Protein AF-A0A661QP24-F1 (afdb_monomer_lite)

Structure (mmCIF, N/CA/C/O backbone):
data_AF-A0A661QP24-F1
#
_entry.id   AF-A0A661QP24-F1
#
loop_
_atom_site.group_PDB
_atom_site.id
_atom_site.type_symbol
_atom_site.label_atom_id
_atom_site.label_alt_id
_atom_site.label_comp_id
_atom_site.label_asym_id
_atom_site.label_entity_id
_atom_site.label_seq_id
_atom_site.pdbx_PDB_ins_code
_atom_site.Cartn_x
_atom_site.Cartn_y
_atom_site.Cartn_z
_atom_site.occupancy
_atom_site.B_iso_or_equiv
_atom_site.auth_seq_id
_atom_site.auth_comp_id
_atom_site.auth_asym_id
_atom_site.auth_atom_id
_atom_site.pdbx_PDB_model_num
ATOM 1 N N . MET A 1 1 ? -12.313 11.487 28.423 1.00 85.75 1 MET A N 1
ATOM 2 C CA . MET A 1 1 ? -13.779 11.310 28.604 1.00 85.75 1 MET A CA 1
ATOM 3 C C . MET A 1 1 ? -14.056 10.065 29.443 1.00 85.75 1 MET A C 1
ATOM 5 O O . MET A 1 1 ? -13.128 9.292 29.659 1.00 85.75 1 MET A O 1
ATOM 9 N N . GLN A 1 2 ? -15.282 9.849 29.935 1.00 93.00 2 GLN A N 1
ATOM 10 C CA . GLN A 1 2 ? -15.654 8.558 30.539 1.00 93.00 2 GLN A CA 1
ATOM 11 C C . GLN A 1 2 ? -15.885 7.508 29.443 1.00 93.00 2 GLN A C 1
ATOM 13 O O . GLN A 1 2 ? -16.352 7.842 28.356 1.00 93.00 2 GLN A O 1
ATOM 18 N N . TRP A 1 3 ? -15.546 6.246 29.711 1.00 97.25 3 TRP A N 1
ATOM 19 C CA . TRP A 1 3 ? -15.670 5.140 28.758 1.00 97.25 3 TRP A CA 1
ATOM 20 C C . TRP A 1 3 ? -16.518 4.021 29.353 1.00 97.25 3 TRP A C 1
ATOM 22 O O . TRP A 1 3 ? -16.319 3.621 30.499 1.00 97.25 3 TRP A O 1
ATOM 32 N N . THR A 1 4 ? -17.414 3.456 28.548 1.00 96.88 4 THR A N 1
ATOM 33 C CA . THR A 1 4 ? -18.133 2.229 28.916 1.00 96.88 4 THR A CA 1
ATOM 34 C C . THR A 1 4 ? -17.158 1.061 29.127 1.00 96.88 4 THR A C 1
ATOM 36 O O . THR A 1 4 ? -16.046 1.030 28.578 1.00 96.88 4 THR A O 1
ATOM 39 N N . ARG A 1 5 ? -17.570 0.057 29.916 1.00 96.19 5 ARG A N 1
ATOM 40 C CA . ARG A 1 5 ? -16.763 -1.158 30.155 1.00 96.19 5 ARG A CA 1
ATOM 41 C C . ARG A 1 5 ? -16.416 -1.869 28.844 1.00 96.19 5 ARG A C 1
ATOM 43 O O . ARG A 1 5 ? -15.282 -2.310 28.656 1.00 96.19 5 ARG A O 1
ATOM 50 N N . GLU A 1 6 ? -17.370 -1.921 27.922 1.00 96.00 6 GLU A N 1
ATOM 51 C CA . GLU A 1 6 ? -17.225 -2.551 26.610 1.00 96.00 6 GLU A CA 1
ATOM 52 C C . GLU A 1 6 ? -16.228 -1.808 25.717 1.00 96.00 6 GLU A C 1
ATOM 54 O O . GLU A 1 6 ? -15.284 -2.423 25.212 1.00 96.00 6 GLU A O 1
ATOM 59 N N . ALA A 1 7 ? -16.357 -0.482 25.591 1.00 95.19 7 ALA A N 1
ATOM 60 C CA . ALA A 1 7 ? -15.418 0.335 24.821 1.00 95.19 7 ALA A CA 1
ATOM 61 C C . ALA A 1 7 ? -13.993 0.259 25.396 1.00 95.19 7 ALA A C 1
ATOM 63 O O . ALA A 1 7 ? -13.012 0.138 24.656 1.00 95.19 7 ALA A O 1
ATOM 64 N N . THR A 1 8 ? -13.873 0.235 26.727 1.00 95.88 8 THR A N 1
ATOM 65 C CA . THR A 1 8 ? -12.589 0.062 27.419 1.00 95.88 8 THR A CA 1
ATOM 66 C C . THR A 1 8 ? -11.955 -1.291 27.091 1.00 95.88 8 THR A C 1
ATOM 68 O O . THR A 1 8 ? -10.758 -1.361 26.795 1.00 95.88 8 THR A O 1
ATOM 71 N N . LYS A 1 9 ? -12.741 -2.377 27.106 1.00 96.25 9 LYS A N 1
ATOM 72 C CA . LYS A 1 9 ? -12.274 -3.725 26.745 1.00 96.25 9 LYS A CA 1
ATOM 73 C C . LYS A 1 9 ? -11.836 -3.794 25.280 1.00 96.25 9 LYS A C 1
ATOM 75 O O . LYS A 1 9 ? -10.810 -4.406 24.992 1.00 96.25 9 LYS A O 1
ATOM 80 N N . ALA A 1 10 ? -12.557 -3.136 24.372 1.00 94.81 10 ALA A N 1
ATOM 81 C CA . ALA A 1 10 ? -12.196 -3.077 22.958 1.00 94.81 10 ALA A CA 1
ATOM 82 C C . ALA A 1 10 ? -10.856 -2.355 22.733 1.00 94.81 10 ALA A C 1
ATOM 84 O O . ALA A 1 10 ? -9.969 -2.896 22.077 1.00 94.81 10 ALA A O 1
ATOM 85 N N . ILE A 1 11 ? -10.651 -1.190 23.355 1.00 94.75 11 ILE A N 1
ATOM 86 C CA . ILE A 1 11 ? -9.393 -0.435 23.236 1.00 94.75 11 ILE A CA 1
ATOM 87 C C . ILE A 1 11 ? -8.187 -1.168 23.827 1.00 94.75 11 ILE A C 1
ATOM 89 O O . ILE A 1 11 ? -7.067 -0.978 23.353 1.00 94.75 11 ILE A O 1
ATOM 93 N N . LYS A 1 12 ? -8.372 -2.036 24.826 1.00 95.00 12 LYS A N 1
ATOM 94 C CA . LYS A 1 12 ? -7.267 -2.853 25.354 1.00 95.00 12 LYS A CA 1
ATOM 95 C C . LYS A 1 12 ? -6.677 -3.809 24.309 1.00 95.00 12 LYS A C 1
ATOM 97 O O . LYS A 1 12 ? -5.493 -4.113 24.411 1.00 95.00 12 LYS A O 1
ATOM 102 N N . LYS A 1 13 ? -7.451 -4.216 23.292 1.00 94.12 13 LYS A N 1
ATOM 103 C CA . LYS A 1 13 ? -6.958 -5.036 22.167 1.00 94.12 13 LYS A CA 1
ATOM 104 C C . LYS A 1 13 ? -6.029 -4.263 21.226 1.00 94.12 13 LYS A C 1
ATOM 106 O O . LYS A 1 13 ? -5.250 -4.871 20.504 1.00 94.12 13 LYS A O 1
ATOM 111 N N . VAL A 1 14 ? -6.097 -2.931 21.230 1.00 93.31 14 VAL A N 1
ATOM 112 C CA . VAL A 1 14 ? -5.206 -2.083 20.432 1.00 93.31 14 VAL A CA 1
ATOM 113 C C . VAL A 1 14 ? -3.798 -2.117 21.046 1.00 93.31 14 VAL A C 1
ATOM 115 O O . VAL A 1 14 ? -3.676 -1.911 22.266 1.00 93.31 14 VAL A O 1
ATOM 118 N N . PRO A 1 15 ? -2.735 -2.326 20.241 1.00 94.88 15 PRO A N 1
ATOM 119 C CA . PRO A 1 15 ? -1.359 -2.336 20.730 1.00 94.88 15 PRO A CA 1
ATOM 120 C C . PRO A 1 15 ? -1.006 -1.057 21.492 1.00 94.88 15 PRO A C 1
ATOM 122 O O . PRO A 1 15 ? -1.400 0.046 21.103 1.00 94.88 15 PRO A O 1
ATOM 125 N N . PHE A 1 16 ? -0.276 -1.195 22.602 1.00 95.44 16 PHE A N 1
ATOM 126 C CA . PHE A 1 16 ? -0.086 -0.101 23.561 1.00 95.44 16 PHE A CA 1
ATOM 127 C C . PHE A 1 16 ? 0.564 1.148 22.935 1.00 95.44 16 PHE A C 1
ATOM 129 O O . PHE A 1 16 ? 0.158 2.261 23.265 1.00 95.44 16 PHE A O 1
ATOM 136 N N . PHE A 1 17 ? 1.486 0.966 21.982 1.00 92.12 17 PHE A N 1
ATOM 137 C CA . PHE A 1 17 ? 2.248 2.041 21.334 1.00 92.12 17 PHE A CA 1
ATOM 138 C C . PHE A 1 17 ? 1.402 2.947 20.420 1.00 92.12 17 PHE A C 1
ATOM 140 O O . PHE A 1 17 ? 1.716 4.123 20.264 1.00 92.12 17 PHE A O 1
ATOM 147 N N . VAL A 1 18 ? 0.281 2.457 19.874 1.00 93.44 18 VAL A N 1
ATOM 148 C CA . VAL A 1 18 ? -0.688 3.283 19.115 1.00 93.44 18 VAL A CA 1
ATOM 149 C C . VAL A 1 18 ? -1.935 3.642 19.923 1.00 93.44 18 VAL A C 1
ATOM 151 O O . VAL A 1 18 ? -2.704 4.521 19.527 1.00 93.44 18 VAL A O 1
ATOM 154 N N . ARG A 1 19 ? -2.149 3.003 21.080 1.00 95.12 19 ARG A N 1
ATOM 155 C CA . ARG A 1 19 ? -3.394 3.096 21.857 1.00 95.12 19 ARG A CA 1
ATOM 156 C C . ARG A 1 19 ? -3.757 4.525 22.257 1.00 95.12 19 ARG A C 1
ATOM 158 O O . ARG A 1 19 ? -4.933 4.871 22.198 1.00 95.12 19 ARG A O 1
ATOM 165 N N . LYS A 1 20 ? -2.779 5.362 22.628 1.00 95.06 20 LYS A N 1
ATOM 166 C CA . LYS A 1 20 ? -3.013 6.782 22.968 1.00 95.06 20 LYS A CA 1
ATOM 167 C C . LYS A 1 20 ? -3.640 7.539 21.792 1.00 95.06 20 LYS A C 1
ATOM 169 O O . LYS A 1 20 ? -4.637 8.230 21.970 1.00 95.06 20 LYS A O 1
ATOM 174 N N . ARG A 1 21 ? -3.100 7.346 20.584 1.00 94.69 21 ARG A N 1
ATOM 175 C CA . ARG A 1 21 ? -3.597 7.976 19.351 1.00 94.69 21 ARG A CA 1
ATOM 176 C C . ARG A 1 21 ? -4.992 7.476 18.979 1.00 94.69 21 ARG A C 1
ATOM 178 O O . ARG A 1 21 ? -5.837 8.269 18.580 1.00 94.69 21 ARG A O 1
ATOM 185 N N . VAL A 1 22 ? -5.241 6.173 19.121 1.00 94.81 22 VAL A N 1
ATOM 186 C CA . VAL A 1 22 ? -6.561 5.590 18.833 1.00 94.81 22 VAL A CA 1
ATOM 187 C C . VAL A 1 22 ? -7.612 6.087 19.828 1.00 94.81 22 VAL A C 1
ATOM 189 O O . VAL A 1 22 ? -8.695 6.469 19.401 1.00 94.81 22 VAL A O 1
ATOM 192 N N . LYS A 1 23 ? -7.288 6.161 21.127 1.00 95.50 23 LYS A N 1
ATOM 193 C CA . LYS A 1 23 ? -8.185 6.733 22.145 1.00 95.50 23 LYS A CA 1
ATOM 194 C C . LYS A 1 23 ? -8.604 8.160 21.803 1.00 95.50 23 LYS A C 1
ATOM 196 O O . LYS A 1 23 ? -9.798 8.426 21.788 1.00 95.50 23 LYS A O 1
ATOM 201 N N . ALA A 1 24 ? -7.644 9.024 21.469 1.00 95.62 24 ALA A N 1
ATOM 202 C CA . ALA A 1 24 ? -7.925 10.416 21.122 1.00 95.62 24 ALA A CA 1
ATOM 203 C C . ALA A 1 24 ? -8.912 10.532 19.946 1.00 95.62 24 ALA A C 1
ATOM 205 O O . ALA A 1 24 ? -9.871 11.288 20.025 1.00 95.62 24 ALA A O 1
ATOM 206 N N . ARG A 1 25 ? -8.738 9.719 18.894 1.00 94.50 25 ARG A N 1
ATOM 207 C CA . ARG A 1 25 ? -9.666 9.694 17.747 1.00 94.50 25 ARG A CA 1
ATOM 208 C C . ARG A 1 25 ? -11.078 9.238 18.118 1.00 94.50 25 ARG A C 1
ATOM 210 O O . ARG A 1 25 ? -12.043 9.763 17.579 1.00 94.50 25 ARG A O 1
ATOM 217 N N . VAL A 1 26 ? -11.201 8.252 19.005 1.00 96.19 26 VAL A N 1
ATOM 218 C CA . VAL A 1 26 ? 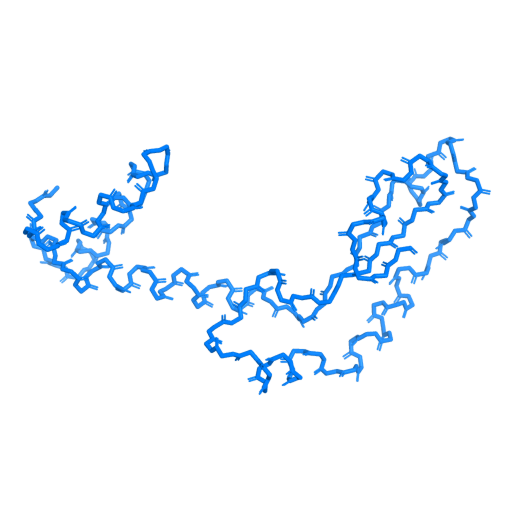-12.514 7.764 19.455 1.00 96.19 26 VAL A CA 1
ATOM 219 C C . VAL A 1 26 ? -13.207 8.790 20.352 1.00 96.19 26 VAL A C 1
ATOM 221 O O . VAL A 1 26 ? -14.414 8.977 20.239 1.00 96.19 26 VAL A O 1
ATOM 224 N N . GLU A 1 27 ? -12.462 9.468 21.226 1.00 96.19 27 GLU A N 1
ATOM 225 C CA . GLU A 1 27 ? -12.998 10.566 22.040 1.00 96.19 27 GLU A CA 1
ATOM 226 C C . GLU A 1 27 ? -13.457 11.733 21.164 1.00 96.19 27 GLU A C 1
ATOM 228 O O . GLU A 1 27 ? -14.531 12.275 21.390 1.00 96.19 27 GLU A O 1
ATOM 233 N N . GLU A 1 28 ? -12.705 12.060 20.114 1.00 94.38 28 GLU A N 1
ATOM 234 C CA . GLU A 1 28 ? -13.101 13.069 19.133 1.00 94.38 28 GLU A CA 1
ATOM 235 C C . GLU A 1 28 ? -14.397 12.685 18.399 1.00 94.38 28 GLU A C 1
ATOM 237 O O . GLU A 1 28 ? -15.286 13.515 18.249 1.00 94.38 28 GLU A O 1
ATOM 242 N N . GLU A 1 29 ? -14.554 11.424 17.984 1.00 92.75 29 GLU A N 1
ATOM 243 C CA . GLU A 1 29 ? -15.794 10.928 17.365 1.00 92.75 29 GLU A CA 1
ATOM 244 C C . GLU A 1 29 ? -16.995 11.011 18.322 1.00 92.75 29 GLU A C 1
ATOM 246 O O . GLU A 1 29 ? -18.086 11.420 17.918 1.00 92.75 29 GLU A O 1
ATOM 251 N N . ALA A 1 30 ? -16.793 10.661 19.596 1.00 94.62 30 ALA A N 1
ATOM 252 C CA . ALA A 1 30 ? -17.823 10.779 20.625 1.00 94.62 30 ALA A CA 1
ATOM 253 C C . ALA A 1 30 ? -18.203 12.250 20.866 1.00 94.62 30 ALA A C 1
ATOM 255 O O . ALA A 1 30 ? -19.387 12.581 20.893 1.00 94.62 30 ALA A O 1
ATOM 256 N N . ALA A 1 31 ? -17.213 13.142 20.952 1.00 93.69 31 ALA A N 1
ATOM 257 C CA . ALA A 1 31 ? -17.424 14.578 21.114 1.00 93.69 31 ALA A CA 1
ATOM 258 C C . ALA A 1 31 ? -18.158 15.198 19.912 1.00 93.69 31 ALA A C 1
ATOM 260 O O . ALA A 1 31 ? -19.105 15.956 20.102 1.00 93.69 31 ALA A O 1
ATOM 261 N N . ARG A 1 32 ? -17.791 14.824 18.676 1.00 92.12 32 ARG A N 1
ATOM 262 C CA . ARG A 1 32 ? -18.508 15.235 17.451 1.00 92.12 32 ARG A CA 1
ATOM 263 C C . ARG A 1 32 ? -19.965 14.776 17.438 1.00 92.12 32 ARG A C 1
ATOM 265 O O . ARG A 1 32 ? -20.800 15.437 16.835 1.00 92.12 32 ARG A O 1
ATOM 272 N N . SER A 1 33 ? -20.259 13.657 18.094 1.00 89.50 33 SER A N 1
ATOM 273 C CA . SER A 1 33 ? -21.615 13.116 18.237 1.00 89.50 33 SER A CA 1
ATOM 274 C C . SER A 1 33 ? -22.367 13.707 19.440 1.00 89.50 33 SER A C 1
ATOM 276 O O . SER A 1 33 ? -23.458 13.245 19.761 1.00 89.50 33 SER A O 1
ATOM 278 N N . GLY A 1 34 ? -21.787 14.692 20.140 1.00 92.12 34 GLY A N 1
ATOM 279 C CA . GLY A 1 34 ? -22.369 15.309 21.336 1.00 92.12 34 GLY A CA 1
ATOM 280 C C . GLY A 1 34 ? -22.412 14.393 22.565 1.00 92.12 34 GLY A C 1
ATOM 281 O O . GLY A 1 34 ? -23.103 14.696 23.535 1.00 92.12 34 GLY A O 1
ATOM 282 N N . ALA A 1 35 ? -21.700 13.263 22.552 1.00 92.25 35 ALA A N 1
ATOM 283 C CA . ALA A 1 35 ? -21.752 12.280 23.626 1.00 92.25 35 ALA A CA 1
ATOM 284 C C . ALA A 1 35 ? -20.781 12.634 24.763 1.00 92.25 35 ALA A C 1
ATOM 286 O O . ALA A 1 35 ? -19.589 12.827 24.540 1.00 92.25 35 ALA A O 1
ATOM 287 N N . GLY A 1 36 ? -21.261 12.629 26.010 1.00 91.44 36 GLY A N 1
ATOM 288 C CA . GLY A 1 36 ? -20.410 12.785 27.202 1.00 91.44 36 GLY A CA 1
ATOM 289 C C . GLY A 1 36 ? -19.644 11.513 27.602 1.00 91.44 36 GLY A C 1
ATOM 290 O O . GLY A 1 36 ? -18.685 11.572 28.376 1.00 91.44 36 GLY A O 1
ATOM 291 N N . ILE A 1 37 ? -20.049 10.354 27.069 1.00 94.88 37 ILE A N 1
ATOM 292 C CA . ILE A 1 37 ? -19.492 9.033 27.387 1.00 94.88 37 ILE A CA 1
ATOM 293 C C . ILE A 1 37 ? -19.152 8.293 26.091 1.00 94.88 37 ILE A C 1
ATOM 295 O O . ILE A 1 37 ? -19.942 8.238 25.151 1.00 94.88 37 ILE A O 1
ATOM 299 N N . VAL A 1 38 ? -17.975 7.670 26.053 1.00 96.06 38 VAL A N 1
ATOM 300 C CA . VAL A 1 38 ? -17.533 6.849 24.927 1.00 96.06 38 VAL A CA 1
ATOM 301 C C . VAL A 1 38 ? -18.148 5.446 25.004 1.00 96.06 38 VAL A C 1
ATOM 303 O O . VAL A 1 38 ? -17.828 4.649 25.896 1.00 96.06 38 VAL A O 1
ATOM 306 N N . THR A 1 39 ? -19.005 5.121 24.037 1.00 96.56 39 THR A N 1
ATOM 307 C CA . THR A 1 39 ? -19.609 3.795 23.853 1.00 96.56 39 THR A CA 1
ATOM 308 C C . THR A 1 39 ? -18.827 2.930 22.857 1.00 96.56 39 THR A C 1
ATOM 310 O O . THR A 1 39 ? -17.872 3.379 22.211 1.00 96.56 39 THR A O 1
ATOM 313 N N . ILE A 1 40 ? -19.210 1.655 22.748 1.00 95.75 40 ILE A N 1
ATOM 314 C CA . ILE A 1 40 ? -18.610 0.719 21.790 1.00 95.75 40 ILE A CA 1
ATOM 315 C C . ILE A 1 40 ? -18.928 1.111 20.337 1.00 95.75 40 ILE A C 1
ATOM 317 O O . ILE A 1 40 ? -18.121 0.856 19.441 1.00 95.75 40 ILE A O 1
ATOM 321 N N . GLU A 1 41 ? -20.045 1.796 20.098 1.00 95.00 41 GLU A N 1
ATOM 322 C CA . GLU A 1 41 ? -20.452 2.316 18.791 1.00 95.00 41 GLU A CA 1
ATOM 323 C C . GLU A 1 41 ? -19.453 3.345 18.265 1.00 95.00 41 GLU A C 1
ATOM 325 O O . GLU A 1 41 ? -19.087 3.268 17.094 1.00 95.00 41 GLU A O 1
ATOM 330 N N . HIS A 1 42 ? -18.935 4.243 19.112 1.00 95.19 42 HIS A N 1
ATOM 331 C CA . HIS A 1 42 ? -17.901 5.201 18.699 1.00 95.19 42 HIS A CA 1
ATOM 332 C C . HIS A 1 42 ? -16.608 4.486 18.288 1.00 95.19 42 HIS A C 1
ATOM 334 O O . HIS A 1 42 ? -16.021 4.801 17.253 1.00 95.19 42 HIS A O 1
ATOM 340 N N . VAL A 1 43 ? -16.198 3.456 19.041 1.00 93.94 43 VAL A N 1
ATOM 341 C CA . VAL A 1 43 ? -15.027 2.629 18.693 1.00 93.94 43 VAL A CA 1
ATOM 342 C C . VAL A 1 43 ? -15.236 1.950 17.335 1.00 93.94 43 VAL A C 1
ATOM 344 O O . VAL A 1 43 ? -14.366 2.020 16.464 1.00 93.94 43 VAL A O 1
ATOM 347 N N . ARG A 1 44 ? -16.403 1.326 17.130 1.00 93.44 44 ARG A N 1
ATOM 348 C CA . ARG A 1 44 ? -16.771 0.657 15.873 1.00 93.44 44 ARG A CA 1
ATOM 349 C C . ARG A 1 44 ? -16.913 1.644 14.709 1.00 93.44 44 ARG A C 1
ATOM 351 O O . ARG A 1 44 ? -16.543 1.307 13.587 1.00 93.44 44 ARG A O 1
ATOM 358 N N . SER A 1 45 ? -17.428 2.852 14.946 1.00 91.94 45 SER A N 1
ATOM 359 C CA . SER A 1 45 ? -17.520 3.927 13.946 1.00 91.94 45 SER A CA 1
ATOM 360 C C . SER A 1 45 ? -16.131 4.351 13.482 1.00 91.94 45 SER A C 1
ATOM 362 O O . SER A 1 45 ? -15.841 4.296 12.286 1.00 91.94 45 SER A O 1
ATOM 364 N N . CYS A 1 46 ? -15.227 4.660 14.419 1.00 91.00 46 CYS A N 1
ATOM 365 C CA . CYS A 1 46 ? -13.842 4.997 14.096 1.00 91.00 46 CYS A CA 1
ATOM 366 C C . 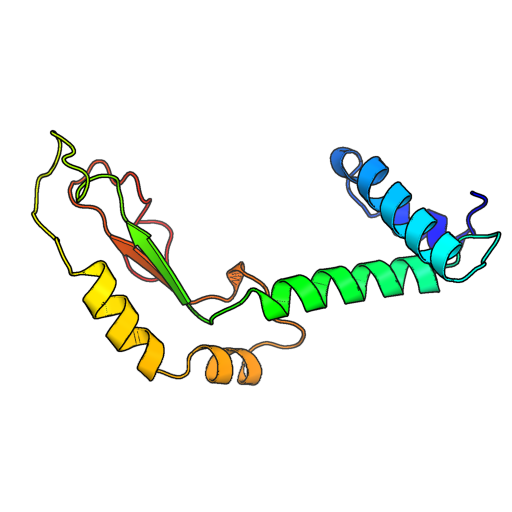CYS A 1 46 ? -13.136 3.878 13.332 1.00 91.00 46 CYS A C 1
ATOM 368 O O . CYS A 1 46 ? -12.422 4.154 12.369 1.00 91.00 46 CYS A O 1
ATOM 370 N N . GLN A 1 47 ? -13.340 2.622 13.738 1.00 88.50 47 GLN A N 1
ATOM 371 C CA . GLN A 1 47 ? -12.762 1.473 13.048 1.00 88.50 47 GLN A CA 1
ATOM 372 C C . GLN A 1 47 ? -13.273 1.369 11.604 1.00 88.50 47 GLN A C 1
ATOM 374 O O . GLN A 1 47 ? -12.461 1.247 10.689 1.00 88.50 47 GLN A O 1
ATOM 379 N N . ARG A 1 48 ? -14.592 1.465 11.384 1.00 88.06 48 ARG A N 1
ATOM 380 C CA . ARG A 1 48 ? -15.187 1.445 10.036 1.00 88.06 48 ARG A CA 1
ATOM 381 C C . ARG A 1 48 ? -14.687 2.603 9.178 1.00 88.06 48 ARG A C 1
ATOM 383 O O . ARG A 1 48 ? -14.249 2.371 8.061 1.00 88.06 48 ARG A O 1
ATOM 390 N N . ARG A 1 49 ? -14.669 3.832 9.706 1.00 86.56 49 ARG A N 1
ATOM 391 C CA . ARG A 1 49 ? -14.132 5.007 8.996 1.00 86.56 49 ARG A CA 1
ATOM 392 C C . ARG A 1 49 ? -12.674 4.819 8.589 1.00 86.56 49 ARG A C 1
ATOM 394 O O . ARG A 1 49 ? -12.308 5.170 7.473 1.00 86.56 49 ARG A O 1
ATOM 401 N N . PHE A 1 50 ? -11.849 4.268 9.478 1.00 84.81 50 PHE A N 1
ATOM 402 C CA . PHE A 1 50 ? -10.448 3.990 9.178 1.00 84.81 50 PHE A CA 1
ATOM 403 C C . PHE A 1 50 ? -10.295 2.958 8.052 1.00 84.81 50 PHE A C 1
ATOM 405 O O . PHE A 1 50 ? -9.532 3.199 7.122 1.00 84.81 50 PHE A O 1
ATOM 412 N N . LEU A 1 51 ? -11.046 1.854 8.105 1.00 81.06 51 LEU A N 1
ATOM 413 C CA . LEU A 1 51 ? -11.009 0.814 7.072 1.00 81.06 51 LEU A CA 1
ATOM 414 C C . LEU A 1 51 ? -11.541 1.314 5.723 1.00 81.06 51 LEU A C 1
ATOM 416 O O . LEU A 1 51 ? -10.888 1.099 4.712 1.00 81.06 51 LEU A O 1
ATOM 420 N N . ASN A 1 52 ? -12.654 2.051 5.710 1.00 82.38 52 ASN A N 1
ATOM 421 C CA . ASN A 1 52 ? -13.206 2.625 4.479 1.00 82.38 52 ASN A CA 1
ATOM 422 C C . ASN A 1 52 ? -12.244 3.635 3.844 1.00 82.38 52 ASN A C 1
ATOM 424 O O . ASN A 1 52 ? -12.128 3.706 2.626 1.00 82.38 52 ASN A O 1
ATOM 428 N N . LYS A 1 53 ? -11.535 4.424 4.664 1.00 82.06 53 LYS A N 1
ATOM 429 C CA . LYS A 1 53 ? -10.503 5.324 4.147 1.00 82.06 53 LYS A CA 1
ATOM 430 C C . LYS A 1 53 ? -9.379 4.537 3.470 1.00 82.06 53 LYS A C 1
ATOM 432 O O . LYS A 1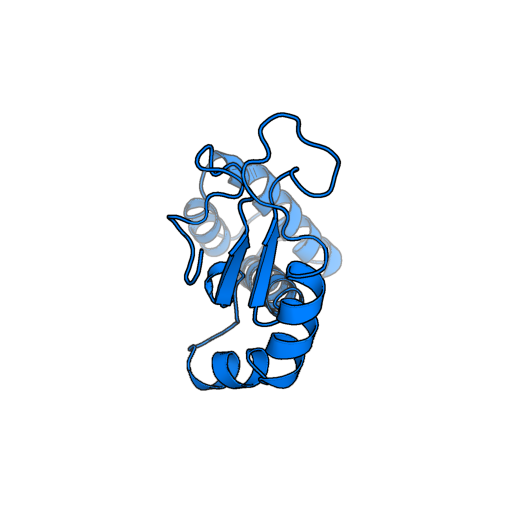 53 ? -8.978 4.917 2.381 1.00 82.06 53 LYS A O 1
ATOM 437 N N . MET A 1 54 ? -8.911 3.449 4.087 1.00 76.50 54 MET A N 1
ATOM 438 C CA . MET A 1 54 ? -7.901 2.584 3.470 1.00 76.50 54 MET A CA 1
ATOM 439 C C . MET A 1 54 ? -8.392 1.973 2.156 1.00 76.50 54 MET A C 1
ATOM 441 O O . MET A 1 54 ? -7.640 1.959 1.193 1.00 76.50 54 MET A O 1
ATOM 445 N N . GLU A 1 55 ? -9.640 1.507 2.100 1.00 79.81 55 GLU A N 1
ATOM 446 C CA . GLU A 1 55 ? -10.233 0.960 0.875 1.00 79.81 55 GLU A CA 1
ATOM 447 C C . GLU A 1 55 ? -10.286 1.998 -0.255 1.00 79.81 55 GLU A C 1
ATOM 449 O O . GLU A 1 55 ? -9.974 1.672 -1.394 1.00 79.81 55 GLU A O 1
ATOM 454 N N . ASN A 1 56 ? -10.606 3.258 0.055 1.00 81.19 56 ASN A N 1
ATOM 455 C CA . ASN A 1 56 ? -10.603 4.346 -0.930 1.00 81.19 56 ASN A CA 1
ATOM 456 C C . ASN A 1 56 ? -9.200 4.712 -1.438 1.00 81.19 56 ASN A C 1
ATOM 458 O O . ASN A 1 56 ? -9.079 5.347 -2.483 1.00 81.19 56 ASN A O 1
ATOM 462 N N . GLU A 1 57 ? -8.152 4.368 -0.692 1.00 83.62 57 GLU A N 1
ATOM 463 C CA . GLU A 1 57 ? -6.767 4.601 -1.101 1.00 83.62 57 GLU A CA 1
ATOM 464 C C . GLU A 1 57 ? -6.224 3.446 -1.976 1.00 83.62 57 GLU A C 1
ATOM 466 O O . GLU A 1 57 ? -5.191 3.619 -2.620 1.00 83.62 57 GLU A O 1
ATOM 471 N N . VAL A 1 58 ? -6.920 2.299 -2.047 1.00 88.00 58 VAL A N 1
ATOM 472 C CA . VAL A 1 58 ? -6.556 1.157 -2.903 1.00 88.00 58 VAL A CA 1
ATOM 473 C C . VAL A 1 58 ? -6.914 1.452 -4.365 1.00 88.00 58 VAL A C 1
ATOM 475 O O . VAL A 1 58 ? -8.080 1.617 -4.720 1.00 88.00 58 VAL A O 1
ATOM 478 N N . LYS A 1 59 ? -5.902 1.466 -5.231 1.00 88.81 59 LYS A N 1
ATOM 479 C CA . LYS A 1 59 ? -5.992 1.609 -6.694 1.00 88.81 59 LYS A CA 1
ATOM 480 C C . LYS A 1 59 ? -6.119 0.259 -7.406 1.00 88.8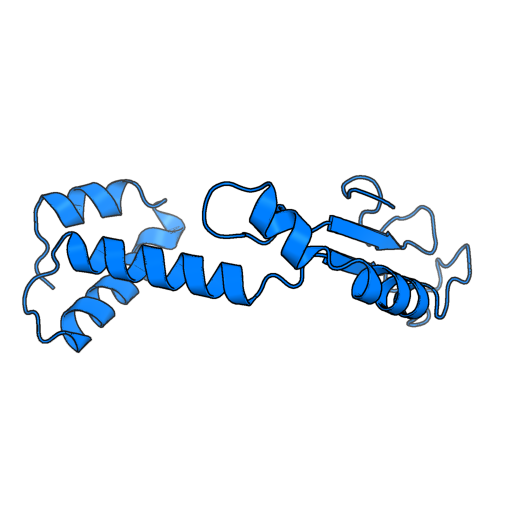1 59 LYS A C 1
ATOM 482 O O . LYS A 1 59 ? -6.647 0.183 -8.515 1.00 88.81 59 LYS A O 1
ATOM 487 N N . GLY A 1 60 ? -5.654 -0.809 -6.761 1.00 94.62 60 GLY A N 1
ATOM 488 C CA . GLY A 1 60 ? -5.683 -2.191 -7.243 1.00 94.62 60 GLY A CA 1
ATOM 489 C C . GLY A 1 60 ? -4.317 -2.740 -7.654 1.00 94.62 60 GLY A C 1
ATOM 490 O O . GLY A 1 60 ? -4.177 -3.955 -7.784 1.00 94.62 60 GLY A O 1
ATOM 491 N N . PHE A 1 61 ? -3.318 -1.874 -7.813 1.00 97.00 61 PHE A N 1
ATOM 492 C CA . PHE A 1 61 ? -1.925 -2.248 -8.029 1.00 97.00 61 PHE A CA 1
ATOM 493 C C . PHE A 1 61 ? -0.980 -1.125 -7.583 1.00 97.00 61 PHE A C 1
ATOM 495 O O . PHE A 1 61 ? -1.400 0.025 -7.437 1.00 97.00 61 PHE A O 1
ATOM 502 N N . GLN A 1 62 ? 0.292 -1.466 -7.389 1.00 96.31 62 GLN A N 1
ATOM 503 C CA . GLN A 1 62 ? 1.376 -0.530 -7.101 1.00 96.31 62 GLN A CA 1
ATOM 504 C C . GLN A 1 62 ? 2.593 -0.856 -7.961 1.00 96.31 62 GLN A C 1
ATOM 506 O O . GLN A 1 62 ? 2.923 -2.029 -8.144 1.00 96.31 62 GLN A O 1
ATOM 511 N N . ILE A 1 63 ? 3.275 0.186 -8.429 1.00 97.00 63 ILE A N 1
ATOM 512 C CA . ILE A 1 63 ? 4.571 0.086 -9.097 1.00 97.00 63 ILE A CA 1
ATOM 513 C C . ILE A 1 63 ? 5.591 0.869 -8.275 1.00 97.00 63 ILE A C 1
ATOM 515 O O . ILE A 1 63 ? 5.370 2.036 -7.951 1.00 97.00 63 ILE A O 1
ATOM 519 N N . GLU A 1 64 ? 6.701 0.225 -7.928 1.00 96.31 64 GLU A N 1
ATOM 520 C CA . GLU A 1 64 ? 7.807 0.830 -7.186 1.00 96.31 64 GLU A CA 1
ATOM 521 C C . GLU A 1 64 ? 9.103 0.734 -7.999 1.00 96.31 64 GLU A C 1
ATOM 523 O O . GLU A 1 64 ? 9.419 -0.307 -8.570 1.00 96.31 64 GLU A O 1
ATOM 528 N N . THR A 1 65 ? 9.883 1.812 -8.050 1.00 97.06 65 THR A N 1
ATOM 529 C CA . THR A 1 65 ? 11.180 1.835 -8.739 1.00 97.06 65 THR A CA 1
ATOM 530 C C . THR A 1 65 ? 12.296 2.198 -7.774 1.00 97.06 65 THR A C 1
ATOM 532 O O . THR A 1 65 ? 12.089 2.928 -6.805 1.00 97.06 65 THR A O 1
ATOM 535 N N . CYS A 1 66 ? 13.511 1.720 -8.039 1.00 96.00 66 CYS A N 1
ATOM 536 C CA . CYS A 1 66 ? 14.690 2.222 -7.339 1.00 96.00 66 CYS A CA 1
ATOM 537 C C . CYS A 1 66 ? 15.060 3.642 -7.821 1.00 96.00 66 CYS A C 1
ATOM 539 O O . CYS A 1 66 ? 14.418 4.214 -8.701 1.00 96.00 66 CYS A O 1
ATOM 541 N N . PHE A 1 67 ? 16.145 4.206 -7.284 1.00 95.12 67 PHE A N 1
ATOM 542 C CA . PHE A 1 67 ? 16.680 5.513 -7.698 1.00 95.12 67 PHE A CA 1
ATOM 543 C C . PHE A 1 67 ? 17.424 5.489 -9.050 1.00 95.12 67 PHE A C 1
ATOM 545 O O . PHE A 1 67 ? 18.065 6.472 -9.420 1.00 95.12 67 PHE A O 1
ATOM 552 N N . GLY A 1 68 ? 17.371 4.380 -9.793 1.00 94.81 68 GLY A N 1
ATOM 553 C CA . GLY A 1 68 ? 18.034 4.214 -11.090 1.00 94.81 68 GLY A CA 1
ATOM 554 C C . GLY A 1 68 ? 17.716 5.339 -12.085 1.00 94.81 68 GLY A C 1
ATOM 555 O O . GLY A 1 68 ? 18.648 6.050 -12.472 1.00 94.81 68 GLY A O 1
ATOM 556 N N . PRO A 1 69 ? 16.430 5.605 -12.391 1.00 92.25 69 PRO A N 1
ATOM 557 C CA . PRO A 1 69 ? 16.017 6.676 -13.306 1.00 92.25 69 PRO A CA 1
ATOM 558 C C . PRO A 1 69 ? 16.433 8.090 -12.871 1.00 92.25 69 PRO A C 1
ATOM 560 O O . PRO A 1 69 ? 16.508 8.998 -13.691 1.00 92.25 69 PRO A O 1
ATOM 563 N N . THR A 1 70 ? 16.743 8.296 -11.585 1.00 93.12 70 THR A N 1
ATOM 564 C CA . THR A 1 70 ? 17.235 9.587 -11.065 1.00 93.12 70 THR A CA 1
ATOM 565 C C . THR A 1 70 ? 18.752 9.775 -11.206 1.00 93.12 70 THR A C 1
ATOM 567 O O . THR A 1 70 ? 19.296 10.744 -10.684 1.00 93.12 70 THR A O 1
ATOM 570 N N . GLY A 1 71 ? 19.447 8.867 -11.903 1.00 93.38 71 GLY A N 1
ATOM 571 C CA . GLY A 1 71 ? 20.889 8.958 -12.153 1.00 93.38 71 GLY A CA 1
ATOM 572 C C . GLY A 1 71 ? 21.755 8.215 -11.133 1.00 93.38 71 GLY A C 1
ATOM 573 O O . GLY A 1 71 ? 22.858 8.658 -10.818 1.00 93.38 71 GLY A O 1
ATOM 574 N N . CYS A 1 72 ? 21.278 7.091 -10.587 1.00 95.94 72 CYS A N 1
ATOM 575 C CA . CYS A 1 72 ? 22.080 6.281 -9.667 1.00 95.94 72 CYS A CA 1
ATOM 576 C C . CYS A 1 72 ? 23.362 5.761 -10.356 1.00 95.94 72 CYS A C 1
ATOM 578 O O . CYS A 1 72 ? 23.261 5.133 -11.410 1.00 95.94 72 CYS A O 1
ATOM 580 N N . PRO A 1 73 ? 24.558 5.911 -9.755 1.00 96.19 73 PRO A N 1
ATOM 581 C CA . PRO A 1 73 ? 25.808 5.451 -10.370 1.00 96.19 73 PRO A CA 1
ATOM 582 C C . PRO A 1 73 ? 25.941 3.921 -10.420 1.00 96.19 73 PRO A C 1
ATOM 584 O O . PRO A 1 73 ? 26.744 3.402 -11.183 1.00 96.19 73 PRO A O 1
ATOM 587 N N . ASN A 1 74 ? 25.152 3.188 -9.627 1.00 96.75 74 ASN A N 1
ATOM 588 C CA . ASN A 1 74 ? 25.186 1.721 -9.570 1.00 96.75 74 ASN A CA 1
ATOM 589 C C . ASN A 1 74 ? 24.303 1.055 -10.634 1.00 96.75 74 ASN A C 1
ATOM 591 O O . ASN A 1 74 ? 24.037 -0.143 -10.537 1.00 96.75 74 ASN A O 1
ATOM 595 N N . ARG A 1 75 ? 23.768 1.826 -11.584 1.00 95.69 75 ARG A N 1
ATOM 596 C CA . ARG A 1 75 ? 22.865 1.327 -12.617 1.00 95.69 75 ARG A CA 1
ATOM 597 C C . ARG A 1 75 ? 23.574 0.266 -13.463 1.00 95.69 75 ARG A C 1
ATOM 599 O O . ARG A 1 75 ? 24.609 0.545 -14.056 1.00 95.69 75 ARG A O 1
ATOM 606 N N . ALA A 1 76 ? 23.012 -0.939 -13.515 1.00 96.75 76 ALA A N 1
ATOM 607 C CA . ALA A 1 76 ? 23.500 -2.015 -14.375 1.00 96.75 76 ALA A CA 1
ATOM 608 C C . ALA A 1 76 ? 22.705 -2.086 -15.686 1.00 96.75 76 ALA A C 1
ATOM 610 O O . ALA A 1 76 ? 23.259 -2.444 -16.722 1.00 96.75 76 ALA A O 1
ATOM 611 N N . VAL A 1 77 ? 21.417 -1.726 -15.645 1.00 94.75 77 VAL A N 1
ATOM 612 C CA . VAL A 1 77 ? 20.518 -1.690 -16.803 1.00 94.75 77 VAL A CA 1
ATOM 613 C C . VAL A 1 77 ? 19.714 -0.396 -16.845 1.00 94.75 77 VAL A C 1
ATOM 615 O O . VAL A 1 77 ? 19.327 0.143 -15.809 1.00 94.75 77 VAL A O 1
ATOM 618 N N . THR A 1 78 ? 19.433 0.087 -18.053 1.00 93.31 78 THR A N 1
ATOM 619 C CA . THR A 1 78 ? 18.599 1.271 -18.273 1.00 93.31 78 THR A CA 1
ATOM 620 C C . THR A 1 78 ? 17.164 0.863 -18.581 1.00 93.31 78 THR A C 1
ATOM 622 O O . THR A 1 78 ? 16.901 0.285 -19.629 1.00 93.31 78 THR A O 1
ATOM 625 N N . SER A 1 79 ? 16.251 1.160 -17.656 1.00 90.44 79 SER A N 1
ATOM 626 C CA . SER A 1 79 ? 14.823 0.801 -17.678 1.00 90.44 79 SER A CA 1
ATOM 627 C C . SER A 1 79 ? 13.902 2.029 -17.802 1.00 90.44 79 SER A C 1
ATOM 629 O O . SER A 1 79 ? 12.727 1.984 -17.433 1.00 90.44 79 SER A O 1
ATOM 631 N N . ASP A 1 80 ? 14.433 3.158 -18.283 1.00 91.25 80 ASP A N 1
ATOM 632 C CA . ASP A 1 80 ? 13.697 4.425 -18.330 1.00 91.25 80 ASP A CA 1
ATOM 633 C C . ASP A 1 80 ? 12.383 4.274 -19.115 1.00 91.25 80 ASP A C 1
ATOM 635 O O . ASP A 1 80 ? 12.351 3.712 -20.207 1.00 91.25 80 ASP A O 1
ATOM 639 N N . GLY A 1 81 ? 11.282 4.756 -18.533 1.00 93.00 81 GLY A N 1
ATOM 640 C CA . GLY A 1 81 ? 9.939 4.649 -19.111 1.00 93.00 81 GLY A CA 1
ATOM 641 C C . GLY A 1 81 ? 9.218 3.311 -18.885 1.00 93.00 81 GLY A C 1
ATOM 642 O O . GLY A 1 81 ? 8.007 3.252 -19.108 1.00 93.00 81 GLY A O 1
ATOM 643 N N . LEU A 1 82 ? 9.891 2.264 -18.382 1.00 95.62 82 LEU A N 1
ATOM 644 C CA . LEU A 1 82 ? 9.261 0.958 -18.126 1.00 95.62 82 LEU A CA 1
ATOM 645 C C . LEU A 1 82 ? 8.138 1.053 -17.085 1.00 95.62 82 LEU A C 1
ATOM 647 O O . LEU A 1 82 ? 7.077 0.456 -17.256 1.00 95.62 82 LEU A O 1
ATOM 651 N N . ALA A 1 83 ? 8.350 1.832 -16.021 1.00 96.38 83 ALA A N 1
ATOM 652 C CA . ALA A 1 83 ? 7.334 2.050 -14.992 1.00 96.38 83 ALA A CA 1
ATOM 653 C C . ALA A 1 83 ? 6.055 2.667 -15.579 1.00 96.38 83 ALA A C 1
ATOM 655 O O . ALA A 1 83 ? 4.958 2.191 -15.296 1.00 96.38 83 ALA A O 1
ATOM 656 N N . ASP A 1 84 ? 6.193 3.664 -16.458 1.00 96.69 84 ASP A N 1
ATOM 657 C CA . ASP A 1 84 ? 5.055 4.324 -17.101 1.00 96.69 84 ASP A CA 1
ATOM 658 C C . ASP A 1 84 ? 4.321 3.390 -18.073 1.00 96.69 84 ASP A C 1
ATOM 660 O O . ASP A 1 84 ? 3.097 3.450 -18.208 1.00 96.69 84 ASP A O 1
ATOM 664 N N . GLU A 1 85 ? 5.056 2.527 -18.779 1.00 97.44 85 GLU A N 1
ATOM 665 C CA . GLU A 1 85 ? 4.467 1.516 -19.657 1.00 97.44 85 GLU A CA 1
ATOM 666 C C . GLU A 1 85 ? 3.662 0.480 -18.868 1.00 97.44 85 GLU A C 1
ATOM 668 O O . GLU A 1 85 ? 2.513 0.192 -19.220 1.00 97.44 85 GLU A O 1
ATOM 673 N N . LEU A 1 86 ? 4.224 -0.023 -17.768 1.00 97.19 86 LEU A N 1
ATOM 674 C CA . LEU A 1 86 ? 3.545 -0.958 -16.877 1.00 97.19 86 LEU A CA 1
ATOM 675 C C . LEU A 1 86 ? 2.327 -0.315 -16.207 1.00 97.19 86 LEU A C 1
ATOM 677 O O . LEU A 1 86 ? 1.278 -0.954 -16.139 1.00 97.19 86 LEU A O 1
ATOM 681 N N . GLU A 1 87 ? 2.409 0.952 -15.793 1.00 96.69 87 GLU A N 1
ATOM 682 C CA . GLU A 1 87 ? 1.274 1.691 -15.225 1.00 96.69 87 GLU A CA 1
ATOM 683 C C . GLU A 1 87 ? 0.123 1.765 -16.240 1.00 96.69 87 GLU A C 1
ATOM 685 O O . GLU A 1 87 ? -1.017 1.408 -15.927 1.00 96.69 87 GLU A O 1
ATOM 690 N N . ARG A 1 88 ? 0.421 2.141 -17.495 1.00 97.31 88 ARG A N 1
ATOM 691 C CA . ARG A 1 88 ? -0.571 2.169 -18.584 1.00 97.31 88 ARG A CA 1
ATOM 692 C C . ARG A 1 88 ? -1.182 0.795 -18.838 1.00 97.31 88 ARG A C 1
ATOM 694 O O . ARG A 1 88 ? -2.391 0.704 -19.059 1.00 97.31 88 ARG A O 1
ATOM 701 N N . LEU A 1 89 ? -0.373 -0.263 -18.815 1.00 97.12 89 LEU A N 1
ATOM 702 C CA . LEU A 1 89 ? -0.832 -1.632 -19.032 1.00 97.12 89 LEU A CA 1
ATOM 703 C C . LEU A 1 89 ? -1.747 -2.106 -17.897 1.00 97.12 89 LEU A C 1
ATOM 705 O O . LEU A 1 89 ? -2.827 -2.637 -18.167 1.00 97.12 89 LEU A O 1
ATOM 709 N N . LEU A 1 90 ? -1.342 -1.915 -16.640 1.00 96.25 90 LEU A N 1
ATOM 710 C CA . LEU A 1 90 ? -2.071 -2.389 -15.461 1.00 96.25 90 LEU A CA 1
ATOM 711 C C . LEU A 1 90 ? -3.363 -1.603 -15.226 1.00 96.25 90 LEU A C 1
ATOM 713 O O . LEU A 1 90 ? -4.388 -2.207 -14.890 1.00 96.25 90 LEU A O 1
ATOM 717 N N . ALA A 1 91 ? -3.372 -0.297 -15.512 1.00 94.88 91 ALA A N 1
ATOM 718 C CA . ALA A 1 91 ? -4.574 0.534 -15.444 1.00 94.88 91 ALA A CA 1
ATOM 719 C C . ALA A 1 91 ? -5.727 -0.017 -16.310 1.00 94.88 91 ALA A C 1
ATOM 721 O O . ALA A 1 91 ? -6.899 0.098 -15.948 1.00 94.88 91 ALA A O 1
ATOM 722 N N . GLN A 1 92 ? -5.414 -0.692 -17.421 1.00 96.12 92 GLN A N 1
ATOM 723 C CA . GLN A 1 92 ? -6.410 -1.280 -18.323 1.00 96.12 92 GLN A CA 1
ATOM 724 C C . GLN A 1 92 ? -6.972 -2.627 -17.835 1.00 96.12 92 GLN A C 1
ATOM 726 O O . GLN A 1 92 ? -7.983 -3.099 -18.360 1.00 96.12 92 GLN A O 1
ATOM 731 N N . LYS A 1 93 ? -6.361 -3.271 -16.830 1.00 95.06 93 LYS A N 1
ATOM 732 C CA . LYS A 1 93 ? -6.724 -4.636 -16.396 1.00 95.06 93 LYS A CA 1
ATOM 733 C C . LYS A 1 93 ? -7.863 -4.701 -15.379 1.00 95.06 93 LYS A C 1
ATOM 735 O O . LYS A 1 93 ? -8.265 -5.796 -14.996 1.00 95.06 93 LYS A O 1
ATOM 740 N N . LYS A 1 94 ? -8.415 -3.556 -14.956 1.00 93.88 94 LYS A N 1
ATOM 741 C CA . LYS A 1 94 ? -9.523 -3.470 -13.980 1.00 93.88 94 LYS A CA 1
ATOM 742 C C . LYS A 1 94 ? -9.242 -4.259 -12.685 1.00 93.88 94 LYS A C 1
ATOM 744 O O . LYS A 1 94 ? -10.151 -4.863 -12.114 1.00 93.88 94 LYS A O 1
ATOM 749 N N . LEU A 1 95 ? -7.996 -4.227 -12.201 1.00 94.88 95 LEU A N 1
ATOM 750 C CA . LEU A 1 95 ? -7.551 -5.007 -11.036 1.00 94.88 95 LEU A CA 1
ATOM 751 C C . LEU A 1 95 ? -8.358 -4.693 -9.772 1.00 94.88 95 LEU A C 1
ATOM 753 O O . LEU A 1 95 ? -8.741 -5.606 -9.052 1.00 94.88 95 LEU A O 1
ATOM 757 N N . MET A 1 96 ? -8.739 -3.432 -9.549 1.00 92.62 96 MET A N 1
ATOM 758 C CA . MET A 1 96 ? -9.608 -3.075 -8.423 1.00 92.62 96 MET A CA 1
ATOM 759 C C . MET A 1 96 ? -10.964 -3.804 -8.461 1.00 92.62 96 MET A C 1
ATOM 761 O O . MET A 1 96 ? -11.445 -4.267 -7.429 1.00 92.62 96 MET A O 1
ATOM 765 N N . ALA A 1 97 ? -11.585 -3.935 -9.639 1.00 93.38 97 ALA A N 1
ATOM 766 C CA . ALA A 1 97 ? -12.851 -4.658 -9.777 1.00 93.38 97 ALA A CA 1
ATOM 767 C C . ALA A 1 97 ? -12.667 -6.164 -9.539 1.00 93.38 97 ALA A C 1
ATOM 769 O O . ALA A 1 97 ? -13.523 -6.802 -8.930 1.00 93.38 97 ALA A O 1
ATOM 770 N N . PHE A 1 98 ? -11.534 -6.717 -9.980 1.00 95.31 98 PHE A N 1
ATOM 771 C CA . PHE A 1 98 ? -11.158 -8.093 -9.676 1.00 95.31 98 PHE A CA 1
ATOM 772 C C . PHE A 1 98 ? -11.007 -8.312 -8.163 1.00 95.31 98 PHE A C 1
ATOM 774 O O . PHE A 1 98 ? -11.644 -9.217 -7.629 1.00 95.31 98 PHE A O 1
ATOM 781 N N . LEU A 1 99 ? -10.257 -7.451 -7.466 1.00 94.50 99 LEU A N 1
ATOM 782 C CA . LEU A 1 99 ? -10.042 -7.541 -6.018 1.00 94.50 99 LEU A CA 1
ATOM 783 C C . LEU A 1 99 ? -11.358 -7.491 -5.235 1.00 94.50 99 LEU A C 1
ATOM 785 O O . LEU A 1 99 ? -11.582 -8.336 -4.374 1.00 94.50 99 LEU A O 1
ATOM 789 N N . LYS A 1 100 ? -12.272 -6.573 -5.583 1.00 93.00 100 LYS A N 1
ATOM 790 C CA . LYS A 1 100 ? -13.599 -6.472 -4.942 1.00 93.00 100 LYS A CA 1
ATOM 791 C C . LYS A 1 100 ? -14.455 -7.733 -5.079 1.00 93.00 100 LYS A C 1
ATOM 793 O O . LYS A 1 100 ? -15.365 -7.930 -4.285 1.00 93.00 100 LYS A O 1
ATOM 798 N N . ARG A 1 101 ? -14.204 -8.560 -6.097 1.00 95.62 101 ARG A N 1
ATOM 799 C CA . ARG A 1 101 ? -14.935 -9.814 -6.315 1.00 95.62 101 ARG A CA 1
ATOM 800 C C . ARG A 1 101 ? -14.364 -10.975 -5.502 1.00 95.62 101 ARG A C 1
ATOM 802 O O . ARG A 1 101 ? -15.107 -11.898 -5.198 1.00 95.62 101 ARG A O 1
ATOM 809 N N . VAL A 1 102 ? -13.059 -10.969 -5.230 1.00 94.88 102 VAL A N 1
ATOM 810 C CA . VAL A 1 102 ? -12.348 -12.126 -4.651 1.00 94.88 102 VAL A CA 1
ATOM 811 C C . VAL A 1 102 ? -11.971 -11.943 -3.183 1.00 94.88 102 VAL A C 1
ATOM 813 O O . VAL A 1 102 ? -11.664 -12.925 -2.517 1.00 94.88 102 VAL A O 1
ATOM 816 N N . VAL A 1 103 ? -11.965 -10.707 -2.682 1.00 93.38 103 VAL A N 1
ATOM 817 C CA . VAL A 1 103 ? -11.645 -10.397 -1.288 1.00 93.38 103 VAL A CA 1
ATOM 818 C C . VAL A 1 103 ? -12.927 -10.188 -0.497 1.00 93.38 103 VAL A C 1
ATOM 820 O O . VAL A 1 103 ? -13.735 -9.320 -0.824 1.00 93.38 103 VAL A O 1
ATOM 823 N N . ASP A 1 104 ? -13.063 -10.926 0.601 1.00 90.62 104 ASP A N 1
ATOM 824 C CA . ASP A 1 104 ? -14.136 -10.705 1.561 1.00 90.62 104 ASP A CA 1
ATOM 825 C C . ASP A 1 104 ? -13.852 -9.474 2.436 1.00 90.62 104 ASP A C 1
ATOM 827 O O . ASP A 1 104 ? -12.860 -9.401 3.170 1.00 90.62 104 ASP A O 1
ATOM 831 N N . GLY A 1 105 ? -14.773 -8.510 2.409 1.00 87.00 105 GLY A N 1
ATOM 832 C CA . GLY A 1 105 ? -14.699 -7.289 3.211 1.00 87.00 105 GLY A CA 1
ATOM 833 C C . GLY A 1 105 ? -13.917 -6.142 2.549 1.00 87.00 105 GLY A C 1
ATOM 834 O O . GLY A 1 105 ? -13.653 -6.176 1.350 1.00 87.00 105 GLY A O 1
ATOM 835 N N . PRO A 1 106 ? -13.584 -5.080 3.311 1.00 87.25 106 PRO A N 1
ATOM 836 C CA . PRO A 1 106 ? -12.977 -3.875 2.751 1.00 87.25 106 PRO A CA 1
ATOM 837 C C . PRO A 1 106 ? -11.551 -4.140 2.263 1.00 87.25 106 PRO A C 1
ATOM 839 O O . PRO A 1 106 ? -10.749 -4.780 2.959 1.00 87.25 106 PRO A O 1
ATOM 842 N N . LEU A 1 107 ? -11.213 -3.593 1.093 1.00 90.50 107 LEU A N 1
ATOM 843 C CA . LEU A 1 107 ? -9.861 -3.700 0.552 1.00 90.50 107 LEU A CA 1
ATOM 844 C C . LEU A 1 107 ? -8.840 -2.966 1.433 1.00 90.50 107 LEU A C 1
ATOM 846 O O . LEU A 1 107 ? -9.118 -1.947 2.064 1.00 90.50 107 LEU A O 1
ATOM 850 N N . LYS A 1 108 ? -7.623 -3.508 1.469 1.00 90.31 108 LYS A N 1
ATOM 851 C CA . LYS A 1 108 ? -6.471 -2.980 2.197 1.00 90.31 108 LYS A CA 1
ATOM 852 C C . LYS A 1 108 ? -5.282 -2.956 1.246 1.00 90.31 108 LYS A C 1
ATOM 854 O O . LYS A 1 108 ? -5.236 -3.732 0.300 1.00 90.31 108 LYS A O 1
ATOM 859 N N . MET A 1 109 ? -4.286 -2.137 1.564 1.00 89.44 109 MET A N 1
ATOM 860 C CA . MET A 1 109 ? -3.070 -1.965 0.755 1.00 89.44 109 MET A CA 1
ATOM 861 C C . MET A 1 109 ? -2.342 -3.272 0.420 1.00 89.44 109 MET A C 1
ATOM 863 O O . MET A 1 109 ? -1.826 -3.427 -0.674 1.00 89.44 109 MET A O 1
ATOM 867 N N . HIS A 1 110 ? -2.326 -4.245 1.336 1.00 90.06 110 HIS A N 1
ATOM 868 C CA . HIS A 1 110 ? -1.668 -5.535 1.091 1.00 90.06 110 HIS A CA 1
ATOM 869 C C . HIS A 1 110 ? -2.429 -6.458 0.127 1.00 90.06 110 HIS A C 1
ATOM 871 O O . HIS A 1 110 ? -1.946 -7.547 -0.148 1.00 90.06 110 HIS A O 1
ATOM 877 N N . HIS A 1 111 ? -3.621 -6.072 -0.335 1.00 93.75 111 HIS A N 1
ATOM 878 C CA . HIS A 1 111 ? -4.323 -6.786 -1.402 1.00 93.75 111 HIS A CA 1
ATOM 879 C C . HIS A 1 111 ? -3.930 -6.285 -2.797 1.00 93.75 111 HIS A C 1
ATOM 881 O O . HIS A 1 111 ? -4.347 -6.884 -3.782 1.00 93.75 111 HIS A O 1
ATOM 887 N N . GLU A 1 112 ? -3.214 -5.163 -2.909 1.00 95.06 112 GLU A N 1
ATOM 888 C CA . GLU A 1 112 ? -2.812 -4.641 -4.213 1.00 95.06 112 GLU A CA 1
ATOM 889 C C . GLU A 1 112 ? -1.768 -5.539 -4.860 1.00 95.06 112 GLU A C 1
ATOM 891 O O . GLU A 1 112 ? -0.873 -6.034 -4.183 1.00 95.06 112 GLU A O 1
ATOM 896 N N . PHE A 1 113 ? -1.875 -5.703 -6.177 1.00 97.06 113 PHE A N 1
ATOM 897 C CA . PHE A 1 113 ? -0.849 -6.363 -6.972 1.00 97.06 113 PHE A CA 1
ATOM 898 C C . PHE A 1 113 ? 0.396 -5.473 -7.056 1.00 97.06 113 PHE A C 1
ATOM 900 O O . PHE A 1 113 ? 0.296 -4.312 -7.458 1.00 97.06 113 PHE A O 1
ATOM 907 N N . ARG A 1 114 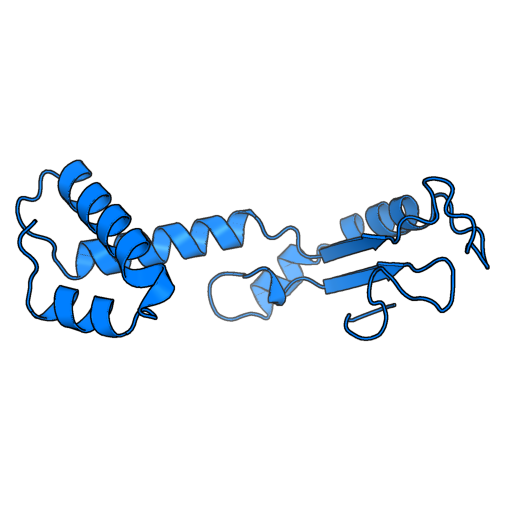? 1.562 -5.980 -6.664 1.00 97.81 114 ARG A N 1
ATOM 908 C CA . ARG A 1 114 ? 2.786 -5.184 -6.517 1.00 97.81 114 ARG A CA 1
ATOM 909 C C . ARG A 1 114 ? 3.822 -5.577 -7.556 1.00 97.81 114 ARG A C 1
ATOM 911 O O . ARG A 1 114 ? 4.278 -6.719 -7.589 1.00 97.81 114 ARG A O 1
ATOM 918 N N . VAL A 1 115 ? 4.234 -4.590 -8.343 1.00 98.19 115 VAL A N 1
ATOM 919 C CA . VAL A 1 115 ? 5.358 -4.686 -9.272 1.00 98.19 115 VAL A CA 1
ATOM 920 C C . VAL A 1 115 ? 6.497 -3.811 -8.766 1.00 98.19 115 VAL A C 1
ATOM 922 O O . VAL A 1 115 ? 6.272 -2.681 -8.332 1.00 98.19 115 VAL A O 1
ATOM 925 N N . SER A 1 116 ? 7.721 -4.317 -8.817 1.00 98.00 116 SER A N 1
ATOM 926 C CA . SER A 1 116 ? 8.913 -3.553 -8.456 1.00 98.00 116 SER A CA 1
ATOM 927 C C . SER A 1 116 ? 9.953 -3.633 -9.564 1.00 98.00 116 SER A C 1
ATOM 929 O O . SER A 1 116 ? 10.075 -4.650 -10.232 1.00 98.00 116 SER A O 1
ATOM 931 N N . ILE A 1 117 ? 10.687 -2.547 -9.786 1.00 97.62 117 ILE A N 1
ATOM 932 C CA . ILE A 1 117 ? 11.720 -2.452 -10.820 1.00 97.62 117 ILE A CA 1
ATOM 933 C C . ILE A 1 117 ? 13.017 -2.014 -10.154 1.00 97.62 117 ILE A C 1
ATOM 935 O O . ILE A 1 117 ? 13.063 -0.987 -9.465 1.00 97.62 117 ILE A O 1
ATOM 939 N N . SER A 1 118 ? 14.080 -2.789 -10.352 1.00 97.31 118 SER A N 1
ATOM 940 C CA . SER A 1 118 ? 15.428 -2.455 -9.898 1.00 97.31 118 SER A CA 1
ATOM 941 C C . SER A 1 118 ? 16.416 -2.502 -11.051 1.00 97.31 118 SER A C 1
ATOM 943 O O . SER A 1 118 ? 16.617 -3.534 -11.676 1.00 97.31 118 SER A O 1
ATOM 945 N N . ASP A 1 119 ? 17.115 -1.391 -11.254 1.00 97.62 119 ASP A N 1
ATOM 946 C CA . ASP A 1 119 ? 18.067 -1.239 -12.357 1.00 97.62 119 ASP A CA 1
ATOM 947 C C . ASP A 1 119 ? 19.430 -1.904 -12.115 1.00 97.62 119 ASP A C 1
ATOM 949 O O . ASP A 1 119 ? 20.353 -1.769 -12.920 1.00 97.62 119 ASP A O 1
ATOM 953 N N . CYS A 1 120 ? 19.615 -2.567 -10.973 1.00 96.94 120 CYS A N 1
ATOM 954 C CA . CYS A 1 120 ? 20.845 -3.268 -10.628 1.00 96.94 120 CYS A CA 1
ATOM 955 C C . CYS A 1 120 ? 20.600 -4.302 -9.513 1.00 96.94 120 CYS A C 1
ATOM 957 O O . CYS A 1 120 ? 19.588 -4.220 -8.806 1.00 96.94 120 CYS A O 1
ATOM 959 N N . PRO A 1 121 ? 21.528 -5.255 -9.294 1.00 96.62 121 PRO A N 1
ATOM 960 C CA . PRO A 1 121 ? 21.353 -6.322 -8.305 1.00 96.62 121 PRO A CA 1
ATOM 961 C C . PRO A 1 121 ? 21.355 -5.844 -6.842 1.00 96.62 121 PRO A C 1
ATOM 963 O O . PRO A 1 121 ? 21.013 -6.627 -5.960 1.00 96.62 121 PRO A O 1
ATOM 966 N N . ASN A 1 122 ? 21.665 -4.568 -6.564 1.00 97.50 122 ASN A N 1
ATOM 967 C CA . ASN A 1 122 ? 21.507 -3.993 -5.218 1.00 97.50 122 ASN A CA 1
ATOM 968 C C . ASN A 1 122 ? 20.041 -3.935 -4.771 1.00 97.50 122 ASN A C 1
ATOM 970 O O . ASN A 1 122 ? 19.776 -3.825 -3.576 1.00 97.50 122 ASN A O 1
ATOM 974 N N . ALA A 1 123 ? 19.099 -3.991 -5.719 1.00 96.75 123 ALA A N 1
ATOM 975 C CA . ALA A 1 123 ? 17.696 -4.264 -5.442 1.00 96.75 123 ALA A CA 1
ATOM 976 C C . ALA A 1 123 ? 17.033 -3.305 -4.429 1.00 96.75 123 ALA A C 1
ATOM 978 O O . ALA A 1 123 ? 16.258 -3.725 -3.569 1.00 96.75 123 ALA A O 1
ATOM 979 N N . CYS A 1 124 ? 17.329 -2.000 -4.499 1.00 96.88 124 CYS A N 1
ATOM 980 C C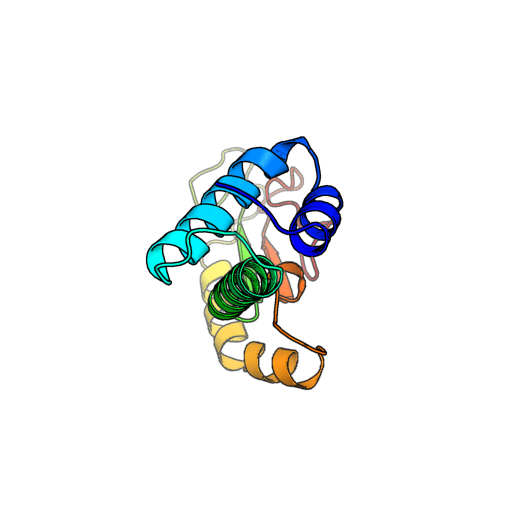A . CYS A 1 124 ? 16.868 -1.029 -3.497 1.00 96.88 124 CYS A CA 1
ATOM 981 C C . CYS A 1 124 ? 15.333 -0.921 -3.394 1.00 96.88 124 CYS A C 1
ATOM 983 O O . CYS A 1 124 ? 14.830 -0.622 -2.313 1.00 96.88 124 CYS A O 1
ATOM 985 N N . SER A 1 125 ? 14.599 -1.197 -4.481 1.00 96.12 125 SER A N 1
ATOM 986 C CA . SER A 1 125 ? 13.124 -1.267 -4.507 1.00 96.12 125 SER A CA 1
ATOM 987 C C . SER A 1 125 ? 12.561 -2.629 -4.079 1.00 96.12 125 SER A C 1
ATOM 989 O O . SER A 1 125 ? 11.354 -2.854 -4.129 1.00 96.12 125 SER A O 1
ATOM 991 N N . ARG A 1 126 ? 13.424 -3.545 -3.621 1.00 97.44 126 ARG A N 1
ATOM 992 C CA . ARG A 1 126 ? 13.071 -4.852 -3.044 1.00 97.44 126 ARG A CA 1
ATOM 993 C C . ARG A 1 126 ? 12.219 -5.750 -3.971 1.00 97.44 126 ARG A C 1
ATOM 995 O O . ARG A 1 126 ? 11.213 -6.294 -3.508 1.00 97.44 126 ARG A O 1
ATOM 1002 N N . PRO A 1 127 ? 12.609 -5.952 -5.247 1.00 96.88 127 PRO A N 1
ATOM 1003 C CA . PRO A 1 127 ? 11.890 -6.805 -6.200 1.00 96.88 127 PRO A CA 1
ATOM 1004 C C . PRO A 1 127 ? 11.667 -8.247 -5.728 1.00 96.88 127 PRO A C 1
ATOM 1006 O O . PRO A 1 127 ? 10.709 -8.894 -6.127 1.00 96.88 127 PRO A O 1
ATOM 1009 N N . GLN A 1 128 ? 12.497 -8.758 -4.820 1.00 97.31 128 GLN A N 1
ATOM 1010 C CA . GLN A 1 128 ? 12.432 -10.152 -4.372 1.00 97.31 128 GLN A CA 1
ATOM 1011 C C . GLN A 1 128 ? 11.263 -10.462 -3.422 1.00 97.31 128 GLN A C 1
ATOM 1013 O O . GLN A 1 128 ? 11.055 -11.624 -3.082 1.00 97.31 128 GLN A O 1
ATOM 1018 N N . ILE A 1 129 ? 10.550 -9.445 -2.926 1.00 96.81 129 ILE A N 1
ATOM 1019 C CA . ILE A 1 129 ? 9.482 -9.596 -1.918 1.00 96.81 129 ILE A CA 1
ATOM 1020 C C . ILE A 1 129 ? 8.150 -8.973 -2.365 1.00 96.81 129 ILE A C 1
ATOM 1022 O O . ILE A 1 129 ? 7.333 -8.562 -1.534 1.00 96.81 129 ILE A O 1
ATOM 1026 N N . VAL A 1 130 ? 7.955 -8.858 -3.676 1.00 97.38 130 VAL A N 1
ATOM 1027 C CA . VAL A 1 130 ? 6.708 -8.413 -4.314 1.00 97.38 130 VAL A CA 1
ATOM 1028 C C . VAL A 1 130 ? 6.190 -9.497 -5.265 1.00 97.38 130 VAL A C 1
ATOM 1030 O O . VAL A 1 130 ? 6.832 -10.535 -5.411 1.00 97.38 130 VAL A O 1
ATOM 1033 N N . ASP A 1 131 ? 5.026 -9.286 -5.885 1.00 97.31 131 ASP A N 1
ATOM 1034 C CA . ASP A 1 131 ? 4.416 -10.291 -6.765 1.00 97.31 131 ASP A CA 1
ATOM 1035 C C . ASP A 1 131 ? 5.210 -10.474 -8.068 1.00 97.31 131 ASP A C 1
ATOM 1037 O O . ASP A 1 131 ? 5.376 -11.600 -8.536 1.00 97.31 131 ASP A O 1
ATOM 1041 N N . ILE A 1 132 ? 5.710 -9.372 -8.645 1.00 97.19 132 ILE A N 1
ATOM 1042 C CA . ILE A 1 132 ? 6.619 -9.363 -9.802 1.00 97.19 132 ILE A CA 1
ATOM 1043 C C . ILE A 1 132 ? 7.741 -8.349 -9.561 1.00 97.19 132 ILE A C 1
ATOM 1045 O O . ILE A 1 132 ? 7.467 -7.193 -9.236 1.00 97.19 132 ILE A O 1
ATOM 1049 N N . GLY A 1 133 ? 8.991 -8.771 -9.751 1.00 95.00 133 GLY A N 1
ATOM 1050 C CA . GLY A 1 133 ? 10.189 -7.962 -9.529 1.00 95.00 133 GLY A CA 1
ATOM 1051 C C . GLY A 1 133 ? 11.292 -8.216 -10.541 1.00 95.00 133 GLY A C 1
ATOM 1052 O O . GLY A 1 133 ? 11.270 -9.306 -11.158 1.00 95.00 133 GLY A O 1
#

Foldseek 3Di:
DAEDPLLVVVLVPPDPVCSVVLVVQLVVQCVVVVHPYRYVVSSVVSVVVVLVVQLVVDPQADEEEDCVVVPDPQFPADCPCVSVVVVVVVNVVPNNVVLVVPDDDGDHPVNHQYEYYYRHPVCPRVQVPGPGD

Secondary structure (DSSP, 8-state):
-EE-HHHHHHHHTS-HHHHHHHHHHHHHHHHHTT-SEE-HHHHHHHHHHHHHHHHHH--SEEEEE-SGGGT-TT-SS--TTHHHHHHHHHHTTTHHHHHHHHSSSS--GGGSEEEEE-SSTT-TT-GGGSSB-

pLDDT: mean 93.72, std 4.12, range [76.5, 98.19]

Radius of gyration: 21.08 Å; chains: 1; bounding box: 48×27×50 Å

Sequence (133 aa):
MQWTREATKAIKKVPFFVRKRVKARVEEEAARSGAGIVTIEHVRSCQRRFLNKMENEVKGFQIETCFGPTGCPNRAVTSDGLADELERLLAQKKLMAFLKRVVDGPLKMHHEFRVSISDCPNACSRPQIVDIG